Protein AF-T0ZJU6-F1 (afdb_monomer)

Secondary structure (DSSP, 8-state):
---HHHHHHHHHHHHHHHHHTTTSHHHHHHHHHHHHHHHHHHHHHHHHHHHHHHHHHHHHTT-S-S---EEE--TT---HHHHHHHHHH-SEEEEE--HHHH-SBTTB---HHHHHHHHHHHHTT--EEEE-SS---TT-----------

Sequence (150 aa):
AQSVNDKFSEARELLIQAMENLDDPPVAAKFADRCLTLAMPLSEQAAVVHAELLLHRRIATRSFPRNVFGSHASLPQNGESYRRKILAASDFVSLPLHWKNIEPQQQNFNWGPVDEWADFLRRAKLPMVGGPLVQFSEDGHTGLAVHLGA

InterPro domains:
  IPR017853 Glycoside hydrolase superfamily [SSF51445] (69-137)

Foldseek 3Di:
DDDLVVLVVVLVVLQVQLVVCVVPNVRSVVSVVVSCVSVVVSVVVVVVVVVVVVVVVCVVVVVQDQWNFAEEDDLVPDDPVVLVVRLVGGQAYEYEQEPCQQPVDPPDGDCPSVVSVVVSCVVSVRHYHYDDNDDDDPVSDPPDPPPPDD

pLDDT: mean 86.35, std 14.07, range [33.28, 97.88]

Mean predicted aligned error: 10.04 Å

Radius of gyration: 26.02 Å; Cα contacts (8 Å, |Δi|>4): 135; chains: 1; bounding box: 50×30×71 Å

Structure (mmCIF, N/CA/C/O backbone):
data_AF-T0ZJU6-F1
#
_entry.id   AF-T0ZJU6-F1
#
loop_
_atom_site.group_PDB
_atom_site.id
_atom_site.type_symbol
_atom_site.label_atom_id
_atom_site.label_alt_id
_atom_site.label_comp_id
_atom_site.label_asym_id
_atom_site.label_entity_id
_atom_site.label_seq_id
_atom_site.pdbx_PDB_ins_code
_atom_site.Cartn_x
_atom_site.Cartn_y
_atom_site.Cartn_z
_atom_site.occupancy
_atom_site.B_iso_or_equiv
_atom_site.auth_seq_id
_atom_site.auth_comp_id
_atom_site.auth_asym_id
_atom_site.auth_atom_id
_atom_site.pdbx_PDB_model_num
ATOM 1 N N . ALA A 1 1 ? -5.056 6.263 -32.668 1.00 47.88 1 ALA A N 1
ATOM 2 C CA . ALA A 1 1 ? -3.998 6.058 -31.660 1.00 47.88 1 ALA A CA 1
ATOM 3 C C . ALA A 1 1 ? -3.463 4.642 -31.832 1.00 47.88 1 ALA A C 1
ATOM 5 O O . ALA A 1 1 ? -4.275 3.737 -31.956 1.00 47.88 1 ALA A O 1
ATOM 6 N N . GLN A 1 2 ? -2.146 4.467 -31.940 1.00 57.00 2 GLN A N 1
ATOM 7 C CA . GLN A 1 2 ? -1.490 3.161 -32.116 1.00 57.00 2 GLN A CA 1
ATOM 8 C C . GLN A 1 2 ? -1.691 2.289 -30.861 1.00 57.00 2 GLN A C 1
ATOM 10 O O . GLN A 1 2 ? -1.634 2.827 -29.750 1.00 57.00 2 GLN A O 1
ATOM 15 N N . SER A 1 3 ? -1.967 0.988 -31.021 1.00 78.88 3 SER A N 1
ATOM 16 C CA . SER A 1 3 ? -2.262 0.084 -29.897 1.00 78.88 3 SER A CA 1
ATOM 17 C C . SER A 1 3 ? -1.027 -0.111 -29.011 1.00 78.88 3 SER A C 1
ATOM 19 O O . SER A 1 3 ? 0.102 -0.098 -29.499 1.00 78.88 3 SER A O 1
ATOM 21 N N . VAL A 1 4 ? -1.223 -0.325 -27.704 1.00 79.94 4 VAL A N 1
ATOM 22 C CA . VAL A 1 4 ? -0.139 -0.643 -26.748 1.00 79.94 4 VAL A CA 1
ATOM 23 C C . VAL A 1 4 ? 0.687 -1.840 -27.241 1.00 79.94 4 VAL A C 1
ATOM 25 O O . VAL A 1 4 ? 1.913 -1.812 -27.171 1.00 79.94 4 VAL A O 1
ATOM 28 N N . ASN A 1 5 ? 0.033 -2.844 -27.834 1.00 84.75 5 ASN A N 1
ATOM 29 C CA . ASN A 1 5 ? 0.699 -4.026 -28.392 1.00 84.75 5 ASN A CA 1
ATOM 30 C C . ASN A 1 5 ? 1.584 -3.715 -29.611 1.00 84.75 5 ASN A C 1
ATOM 32 O O . ASN A 1 5 ? 2.639 -4.331 -29.779 1.00 84.75 5 ASN A O 1
ATOM 36 N N . ASP A 1 6 ? 1.190 -2.748 -30.441 1.00 88.56 6 ASP A N 1
ATOM 37 C CA . ASP A 1 6 ? 1.977 -2.351 -31.612 1.00 88.56 6 ASP A CA 1
ATOM 38 C C . ASP A 1 6 ? 3.274 -1.668 -31.158 1.00 88.56 6 ASP A C 1
ATOM 40 O O . ASP A 1 6 ? 4.350 -1.975 -31.663 1.00 88.56 6 ASP A O 1
ATOM 44 N N . LYS A 1 7 ? 3.190 -0.812 -30.128 1.00 89.62 7 LYS A N 1
ATOM 45 C CA . LYS A 1 7 ? 4.360 -0.160 -29.516 1.00 89.62 7 LYS A CA 1
ATOM 46 C C . LYS A 1 7 ? 5.287 -1.154 -28.813 1.00 89.62 7 LYS A C 1
ATOM 48 O O . LYS A 1 7 ? 6.500 -0.970 -28.837 1.00 89.62 7 LYS A O 1
ATOM 53 N N . PHE A 1 8 ? 4.740 -2.213 -28.209 1.00 90.50 8 PHE A N 1
ATOM 54 C CA . PHE A 1 8 ? 5.544 -3.302 -27.635 1.00 90.50 8 PHE A CA 1
ATOM 55 C C . PHE A 1 8 ? 6.336 -4.039 -28.708 1.00 90.50 8 PHE A C 1
ATOM 57 O O . PHE A 1 8 ? 7.508 -4.348 -28.504 1.00 90.50 8 PHE A O 1
ATOM 64 N N . SER A 1 9 ? 5.697 -4.302 -29.847 1.00 94.19 9 SER A N 1
ATOM 65 C CA . SER A 1 9 ? 6.358 -4.939 -30.983 1.00 94.19 9 SER A CA 1
ATOM 66 C C . SER A 1 9 ? 7.480 -4.044 -31.507 1.00 94.19 9 SER A C 1
ATOM 68 O O . SER A 1 9 ? 8.606 -4.504 -31.632 1.00 94.19 9 SER A O 1
ATOM 70 N N . GLU A 1 10 ? 7.217 -2.750 -31.689 1.00 94.81 10 GLU A N 1
ATOM 71 C CA . GLU A 1 10 ? 8.214 -1.766 -32.128 1.00 94.81 10 GLU A CA 1
ATOM 72 C C . GLU A 1 10 ? 9.413 -1.651 -31.169 1.00 94.81 10 GLU A C 1
ATOM 74 O O . GLU A 1 10 ? 10.562 -1.694 -31.607 1.00 94.81 10 GLU A O 1
ATOM 79 N N . ALA A 1 11 ? 9.174 -1.577 -29.855 1.00 95.56 11 ALA A N 1
ATOM 80 C CA . ALA A 1 11 ? 10.249 -1.555 -28.861 1.00 95.56 11 ALA A CA 1
ATOM 81 C C . ALA A 1 11 ? 11.086 -2.843 -28.891 1.00 95.56 11 ALA A C 1
ATOM 83 O O . ALA A 1 11 ? 12.310 -2.791 -28.776 1.00 95.56 11 ALA A O 1
ATOM 84 N N . ARG A 1 12 ? 10.439 -3.998 -29.087 1.00 96.06 12 ARG A N 1
ATOM 85 C CA . ARG A 1 12 ? 11.130 -5.283 -29.218 1.00 96.06 12 ARG A CA 1
ATOM 86 C C . ARG A 1 12 ? 12.006 -5.327 -30.468 1.00 96.06 12 ARG A C 1
ATOM 88 O O . ARG A 1 12 ? 13.136 -5.787 -30.370 1.00 96.06 12 ARG A O 1
ATOM 95 N N . GLU A 1 13 ? 11.524 -4.837 -31.607 1.00 97.62 13 GLU A N 1
ATOM 96 C CA . GLU A 1 13 ? 12.333 -4.781 -32.831 1.00 97.62 13 GLU A CA 1
ATOM 97 C C . GLU A 1 13 ? 13.555 -3.864 -32.657 1.00 97.62 13 GLU A C 1
ATOM 99 O O . GLU A 1 13 ? 14.659 -4.236 -33.042 1.00 97.62 13 GLU A O 1
ATOM 104 N N . LEU A 1 14 ? 13.404 -2.707 -31.997 1.00 97.31 14 LEU A N 1
ATOM 105 C CA . LEU A 1 14 ? 14.537 -1.826 -31.673 1.00 97.31 14 LEU A CA 1
ATOM 106 C C . LEU A 1 14 ? 15.560 -2.506 -30.750 1.00 97.31 14 LEU A C 1
ATOM 108 O O . LEU A 1 14 ? 16.764 -2.321 -30.923 1.00 97.31 14 LEU A O 1
ATOM 112 N N . LEU A 1 15 ? 15.099 -3.309 -29.786 1.00 97.12 15 LEU A N 1
ATOM 113 C CA . LEU A 1 15 ? 15.983 -4.098 -28.928 1.00 97.12 15 LEU A CA 1
ATOM 114 C C . LEU A 1 15 ? 16.741 -5.164 -29.726 1.00 97.12 15 LEU A C 1
ATOM 116 O O . LEU A 1 15 ? 17.948 -5.308 -29.549 1.00 97.12 15 LEU A O 1
ATOM 120 N N . ILE A 1 16 ? 16.048 -5.884 -30.613 1.00 97.81 16 ILE A N 1
ATOM 121 C CA . ILE A 1 16 ? 16.662 -6.884 -31.496 1.00 97.81 16 ILE A CA 1
ATOM 122 C C . ILE A 1 16 ? 17.744 -6.218 -32.352 1.00 97.81 16 ILE A C 1
ATOM 124 O O . ILE A 1 16 ? 18.879 -6.683 -32.353 1.00 97.81 16 ILE A O 1
ATOM 128 N N . GLN A 1 17 ? 17.449 -5.071 -32.969 1.00 97.38 17 GLN A N 1
ATOM 129 C CA . GLN A 1 17 ? 18.421 -4.315 -33.765 1.00 97.38 17 GLN A CA 1
ATOM 130 C C . GLN A 1 17 ? 19.637 -3.869 -32.946 1.00 97.38 17 GLN A C 1
ATOM 132 O O . GLN A 1 17 ? 20.763 -3.919 -33.438 1.00 97.38 17 GLN A O 1
ATOM 137 N N . ALA A 1 18 ? 19.448 -3.461 -31.689 1.00 97.69 18 ALA A N 1
ATOM 138 C CA . ALA A 1 18 ? 20.569 -3.141 -30.807 1.00 97.69 18 ALA A CA 1
ATOM 139 C C . ALA A 1 18 ? 21.454 -4.373 -30.539 1.00 97.69 18 ALA A C 1
ATOM 141 O O . ALA A 1 18 ? 22.678 -4.268 -30.577 1.00 97.69 18 ALA A O 1
ATOM 142 N N . MET A 1 19 ? 20.841 -5.539 -30.307 1.00 97.06 19 MET A N 1
ATOM 143 C CA . MET A 1 19 ? 21.548 -6.801 -30.055 1.00 97.06 19 MET A CA 1
ATOM 144 C C . MET A 1 19 ? 22.245 -7.364 -31.301 1.00 97.06 19 MET A C 1
ATOM 146 O O . MET A 1 19 ? 23.302 -7.977 -31.186 1.00 97.06 19 MET A O 1
ATOM 150 N N . GLU A 1 20 ? 21.685 -7.154 -32.490 1.00 97.56 20 GLU A N 1
ATOM 151 C CA . GLU A 1 20 ? 22.293 -7.578 -33.757 1.00 97.56 20 GLU A CA 1
ATOM 152 C C . GLU A 1 20 ? 23.537 -6.757 -34.120 1.00 97.56 20 GLU A C 1
ATOM 154 O O . GLU A 1 20 ? 24.401 -7.241 -34.844 1.00 97.56 20 GLU A O 1
ATOM 159 N N . ASN A 1 21 ? 23.656 -5.529 -33.605 1.00 96.38 21 ASN A N 1
ATOM 160 C CA . ASN A 1 21 ? 24.754 -4.612 -33.920 1.00 96.38 21 ASN A CA 1
ATOM 161 C C . ASN A 1 21 ? 25.787 -4.494 -32.785 1.00 96.38 21 ASN A C 1
ATOM 163 O O . ASN A 1 21 ? 26.484 -3.487 -32.701 1.00 96.38 21 ASN A O 1
ATOM 167 N N . LEU A 1 22 ? 25.912 -5.495 -31.904 1.00 94.25 22 LEU A N 1
ATOM 168 C CA . LEU A 1 22 ? 26.835 -5.446 -30.754 1.00 94.25 22 LEU A CA 1
ATOM 169 C C . LEU A 1 22 ? 28.311 -5.256 -31.142 1.00 94.25 22 LEU A C 1
ATOM 171 O O . LEU A 1 22 ? 29.070 -4.674 -30.366 1.00 94.25 22 LEU A O 1
ATOM 175 N N . ASP A 1 23 ? 28.697 -5.699 -32.339 1.00 96.31 23 ASP A N 1
ATOM 176 C CA . ASP A 1 23 ? 30.050 -5.523 -32.880 1.00 96.31 23 ASP A CA 1
ATOM 177 C C . ASP A 1 23 ? 30.343 -4.070 -33.320 1.00 96.31 23 ASP A C 1
ATOM 179 O O . ASP A 1 23 ? 31.505 -3.703 -33.498 1.00 96.31 23 ASP A O 1
ATOM 183 N N . ASP A 1 24 ? 29.312 -3.220 -33.444 1.00 96.56 24 ASP A N 1
ATOM 184 C CA . ASP A 1 24 ? 29.405 -1.773 -33.687 1.00 96.56 24 ASP A CA 1
ATOM 185 C C . ASP A 1 24 ? 28.717 -1.001 -32.537 1.00 96.56 24 ASP A C 1
ATOM 187 O O . ASP A 1 24 ? 27.537 -0.626 -32.624 1.00 96.56 24 ASP A O 1
ATOM 191 N N . PRO A 1 25 ? 29.442 -0.742 -31.428 1.00 95.44 25 PRO A N 1
ATOM 192 C CA . PRO A 1 25 ? 28.852 -0.166 -30.222 1.00 95.44 25 PRO A CA 1
ATOM 193 C C . PRO A 1 25 ? 28.144 1.186 -30.435 1.00 95.44 25 PRO A C 1
ATOM 195 O O . PRO A 1 25 ? 27.064 1.375 -29.869 1.00 95.44 25 PRO A O 1
ATOM 198 N N . PRO A 1 26 ? 28.664 2.131 -31.248 1.00 97.06 26 PRO A N 1
ATOM 199 C CA . PRO A 1 26 ? 27.939 3.356 -31.586 1.00 97.06 26 PRO A CA 1
ATOM 200 C C . PRO A 1 26 ? 26.574 3.134 -32.251 1.00 97.06 26 PRO A C 1
ATOM 202 O O . PRO A 1 26 ? 25.643 3.904 -32.000 1.00 97.06 26 PRO A O 1
ATOM 205 N N . VAL A 1 27 ? 26.440 2.129 -33.118 1.00 95.81 27 VAL A N 1
ATOM 206 C CA . VAL A 1 27 ? 25.172 1.823 -33.799 1.00 95.81 27 VAL A CA 1
ATOM 207 C C . VAL A 1 27 ? 24.214 1.104 -32.853 1.00 95.81 27 VAL A C 1
ATOM 209 O O . VAL A 1 27 ? 23.056 1.519 -32.747 1.00 95.81 27 VAL A O 1
ATOM 212 N N . ALA A 1 28 ? 24.698 0.112 -32.101 1.00 97.12 28 AL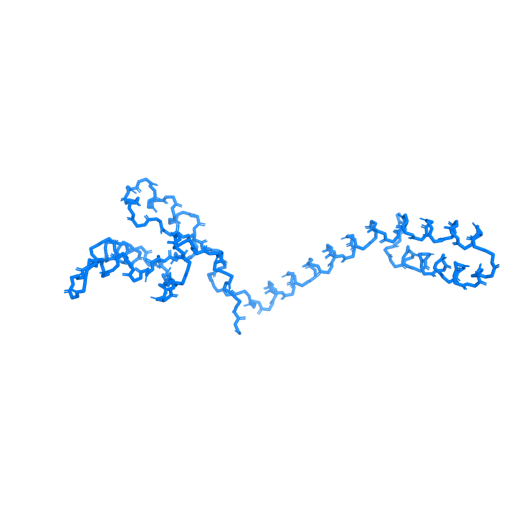A A N 1
ATOM 213 C CA . ALA A 1 28 ? 23.910 -0.563 -31.070 1.00 97.12 28 ALA A CA 1
ATOM 214 C C . ALA A 1 28 ? 23.342 0.423 -30.038 1.00 97.12 28 ALA A C 1
ATOM 216 O O . ALA A 1 28 ? 22.155 0.360 -29.714 1.00 97.12 28 ALA A O 1
ATOM 217 N N . ALA A 1 29 ? 24.153 1.384 -29.580 1.00 97.25 29 ALA A N 1
ATOM 218 C CA . ALA A 1 29 ? 23.734 2.396 -28.613 1.00 97.25 29 ALA A CA 1
ATOM 219 C C . ALA A 1 29 ? 22.546 3.234 -29.116 1.00 97.25 29 ALA A C 1
ATOM 221 O O . ALA A 1 29 ? 21.595 3.454 -28.374 1.00 97.25 29 ALA A O 1
ATOM 222 N N . LYS A 1 30 ? 22.529 3.630 -30.398 1.00 97.69 30 LYS A N 1
ATOM 223 C CA . LYS A 1 30 ? 21.409 4.405 -30.969 1.00 97.69 30 LYS A CA 1
ATOM 224 C C . LYS A 1 30 ? 20.091 3.634 -30.952 1.00 97.69 30 LYS A C 1
ATOM 226 O O . LYS A 1 30 ? 19.040 4.220 -30.688 1.00 97.69 30 LYS A O 1
ATOM 231 N N . PHE A 1 31 ? 20.131 2.341 -31.272 1.00 97.88 31 PHE A N 1
ATOM 232 C CA . PHE A 1 31 ? 18.944 1.488 -31.216 1.00 97.88 31 PHE A CA 1
ATOM 233 C C . PHE A 1 31 ? 18.506 1.238 -29.771 1.00 97.88 31 PHE A C 1
ATOM 235 O O . PHE A 1 31 ? 17.314 1.331 -29.480 1.00 97.88 31 PHE A O 1
ATOM 242 N N . ALA A 1 32 ? 19.457 1.030 -28.856 1.00 97.06 32 ALA A N 1
ATOM 243 C CA . ALA A 1 32 ? 19.185 0.877 -27.431 1.00 97.06 32 ALA A CA 1
ATOM 244 C C . ALA A 1 32 ? 18.537 2.134 -26.825 1.00 97.06 32 ALA A C 1
ATOM 246 O O . ALA A 1 32 ? 17.509 2.026 -26.159 1.00 97.06 32 ALA A O 1
ATOM 247 N N . ASP A 1 33 ? 19.056 3.328 -27.122 1.00 97.88 33 ASP A N 1
ATOM 248 C CA . ASP A 1 33 ? 18.499 4.598 -26.641 1.00 97.88 33 ASP A CA 1
ATOM 249 C C . ASP A 1 33 ? 17.062 4.804 -27.132 1.00 97.88 33 ASP A C 1
ATOM 251 O O . ASP A 1 33 ? 16.178 5.218 -26.376 1.00 97.88 33 ASP A O 1
ATOM 255 N N . ARG A 1 34 ? 16.791 4.464 -28.398 1.00 96.94 34 ARG A N 1
ATOM 256 C CA . ARG A 1 34 ? 15.438 4.522 -28.968 1.00 96.94 34 ARG A CA 1
ATOM 257 C C . ARG A 1 34 ? 14.508 3.495 -28.335 1.00 96.94 34 ARG A C 1
ATOM 259 O O . ARG A 1 34 ? 13.375 3.838 -28.001 1.00 96.94 34 ARG A O 1
ATOM 266 N N . CYS A 1 35 ? 14.990 2.270 -28.130 1.00 97.81 35 CYS A N 1
ATOM 267 C CA . CYS A 1 35 ? 14.257 1.227 -27.423 1.00 97.81 35 CYS A CA 1
ATOM 268 C C . CYS A 1 35 ? 13.872 1.699 -26.019 1.00 97.81 35 CYS A C 1
ATOM 270 O O . CYS A 1 35 ? 12.704 1.621 -25.658 1.00 97.81 35 CYS A O 1
ATOM 272 N N . LEU A 1 36 ? 14.817 2.236 -25.242 1.00 96.31 36 LEU A N 1
ATOM 273 C CA . LEU A 1 36 ? 14.557 2.733 -23.888 1.00 96.31 36 LEU A CA 1
ATOM 274 C C . LEU A 1 36 ? 13.568 3.899 -23.889 1.00 96.31 36 LEU A C 1
ATOM 276 O O . LEU A 1 36 ? 12.623 3.898 -23.101 1.00 96.31 36 LEU A O 1
ATOM 280 N N . THR A 1 37 ? 13.735 4.847 -24.813 1.00 96.75 37 THR A N 1
ATOM 281 C CA . THR A 1 37 ? 12.820 5.988 -24.973 1.00 96.75 37 THR A CA 1
ATOM 282 C C . THR A 1 37 ? 11.375 5.535 -25.203 1.00 96.75 37 THR A C 1
ATOM 284 O O . THR A 1 37 ? 10.446 6.145 -24.676 1.00 96.75 37 THR A O 1
ATOM 287 N N . LEU A 1 38 ? 11.174 4.452 -25.962 1.00 94.94 38 LEU A N 1
ATOM 288 C CA . LEU A 1 38 ? 9.849 3.908 -26.255 1.00 94.94 38 LEU A CA 1
ATOM 289 C C . LEU A 1 38 ? 9.326 2.983 -25.142 1.00 94.94 38 LEU A C 1
ATOM 291 O O . LEU A 1 38 ? 8.163 3.081 -24.749 1.00 94.94 38 LEU A O 1
ATOM 295 N N . ALA A 1 39 ? 10.172 2.090 -24.630 1.00 95.56 39 ALA A N 1
ATOM 296 C CA . ALA A 1 39 ? 9.795 1.045 -23.685 1.00 95.56 39 ALA A CA 1
ATOM 297 C C . ALA A 1 39 ? 9.517 1.587 -22.278 1.00 95.56 39 ALA A C 1
ATOM 299 O O . ALA A 1 39 ? 8.633 1.067 -21.600 1.00 95.56 39 ALA A O 1
ATOM 300 N N . MET A 1 40 ? 10.220 2.640 -21.842 1.00 95.38 40 MET A N 1
ATOM 301 C CA . MET A 1 40 ? 10.049 3.195 -20.495 1.00 95.38 40 MET A CA 1
ATOM 302 C C . MET A 1 40 ? 8.615 3.704 -20.252 1.00 95.38 40 MET A C 1
ATOM 304 O O . MET A 1 40 ? 7.941 3.136 -19.389 1.00 95.38 40 MET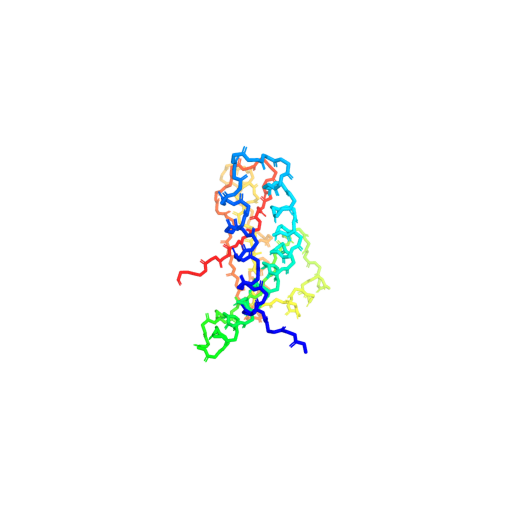 A O 1
ATOM 308 N N . PRO A 1 41 ? 8.060 4.650 -21.039 1.00 93.12 41 PRO A N 1
ATOM 309 C CA . PRO A 1 41 ? 6.669 5.082 -20.861 1.00 93.12 41 PRO A CA 1
ATOM 310 C C . PRO A 1 41 ? 5.651 3.972 -21.147 1.00 93.12 41 PRO A C 1
ATOM 312 O O . PRO A 1 41 ? 4.548 3.968 -20.598 1.00 93.12 41 PRO A O 1
ATOM 315 N N . LEU A 1 42 ? 5.992 3.035 -22.038 1.00 93.88 42 LEU A N 1
ATOM 316 C CA . LEU A 1 42 ? 5.133 1.899 -22.357 1.00 93.88 42 LEU A CA 1
ATOM 317 C C . LEU A 1 42 ? 4.984 0.951 -21.161 1.00 93.88 42 LEU A C 1
ATOM 319 O O . LEU A 1 42 ? 3.891 0.438 -20.928 1.00 93.88 42 LEU A O 1
ATOM 323 N N . SER A 1 43 ? 6.051 0.753 -20.383 1.00 92.19 43 SER A N 1
ATOM 324 C CA . SER A 1 43 ? 6.017 -0.072 -19.173 1.00 92.19 43 SER A CA 1
ATOM 325 C C . SER A 1 43 ? 5.077 0.502 -18.106 1.00 92.19 43 SER A C 1
ATOM 327 O O . SER A 1 43 ? 4.310 -0.248 -17.502 1.00 92.19 43 SER A O 1
ATOM 329 N N . GLU A 1 44 ? 5.043 1.829 -17.945 1.00 93.38 44 GLU A N 1
ATOM 330 C CA . GLU A 1 44 ? 4.112 2.513 -17.039 1.00 93.38 44 GLU A CA 1
ATOM 331 C C . GLU A 1 44 ? 2.661 2.344 -17.500 1.00 93.38 44 GLU A C 1
ATOM 333 O O . GLU A 1 44 ? 1.788 1.980 -16.712 1.00 93.38 44 GLU A O 1
ATOM 338 N N . GLN A 1 45 ? 2.405 2.532 -18.798 1.00 91.94 45 GLN A N 1
ATOM 339 C CA . GLN A 1 45 ? 1.079 2.318 -19.384 1.00 91.94 45 GLN A CA 1
ATOM 340 C C . GLN A 1 45 ? 0.611 0.871 -19.190 1.00 91.94 45 GLN A C 1
ATOM 342 O O . GLN A 1 45 ? -0.526 0.638 -18.783 1.00 91.94 45 GLN A O 1
ATOM 347 N N . ALA A 1 46 ? 1.490 -0.105 -19.426 1.00 90.19 46 ALA A N 1
ATOM 348 C CA . ALA A 1 46 ? 1.182 -1.514 -19.216 1.00 90.19 46 ALA A CA 1
ATOM 349 C C . ALA A 1 46 ? 0.878 -1.820 -17.742 1.00 90.19 46 ALA A C 1
ATOM 351 O O . ALA A 1 46 ? -0.080 -2.538 -17.450 1.00 90.19 46 ALA A O 1
ATOM 352 N N . ALA A 1 47 ? 1.646 -1.248 -16.810 1.00 92.94 47 ALA A N 1
ATOM 353 C CA . ALA A 1 47 ? 1.409 -1.406 -15.380 1.00 92.94 47 ALA A CA 1
ATOM 354 C C . ALA A 1 47 ? 0.024 -0.880 -14.969 1.00 92.94 47 ALA A C 1
ATOM 356 O O . ALA A 1 47 ? -0.689 -1.569 -14.239 1.00 92.94 47 ALA A O 1
ATOM 357 N N . VAL A 1 48 ? -0.394 0.283 -15.484 1.00 93.38 48 VAL A N 1
ATOM 358 C CA . VAL A 1 48 ? -1.733 0.847 -15.232 1.00 93.38 48 VAL A CA 1
ATOM 359 C C . VAL A 1 48 ? -2.829 -0.068 -15.780 1.00 93.38 48 VAL A C 1
ATOM 361 O O . VAL A 1 48 ? -3.739 -0.434 -15.039 1.00 93.38 48 VAL A O 1
ATOM 364 N N . VAL A 1 49 ? -2.711 -0.519 -17.033 1.00 90.44 49 VAL A N 1
ATOM 365 C CA . VAL A 1 49 ? -3.689 -1.433 -17.654 1.00 90.44 49 VAL A CA 1
ATOM 366 C C . VAL A 1 49 ? -3.825 -2.731 -16.850 1.00 90.44 49 VAL A C 1
ATOM 368 O O . VAL A 1 49 ? -4.934 -3.205 -16.592 1.00 90.44 49 VAL A O 1
ATOM 371 N N . HIS A 1 50 ? -2.705 -3.312 -16.412 1.00 90.88 50 HIS A N 1
ATOM 372 C CA . HIS A 1 50 ? -2.727 -4.518 -15.586 1.00 90.88 50 HIS A CA 1
ATOM 373 C C . HIS A 1 50 ? -3.316 -4.267 -14.195 1.00 90.88 50 HIS A C 1
ATOM 375 O O . HIS A 1 50 ? -4.082 -5.104 -13.707 1.00 90.88 50 HIS A O 1
ATOM 381 N N . ALA A 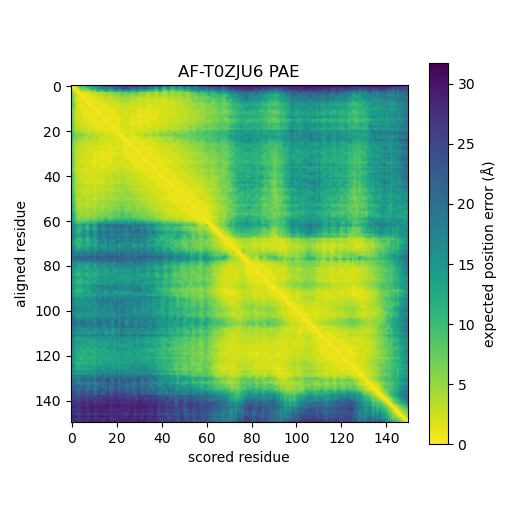1 51 ? -3.002 -3.133 -13.566 1.00 93.62 51 ALA A N 1
ATOM 382 C CA . ALA A 1 51 ? -3.578 -2.749 -12.282 1.00 93.62 51 ALA A CA 1
ATOM 383 C C . ALA A 1 51 ? -5.104 -2.609 -12.377 1.00 93.62 51 ALA A C 1
ATOM 385 O O . ALA A 1 51 ? -5.813 -3.168 -11.540 1.00 93.62 51 ALA A O 1
ATOM 386 N N . GLU A 1 52 ? -5.614 -1.955 -13.422 1.00 93.50 52 GLU A N 1
ATOM 387 C CA . GLU A 1 52 ? -7.051 -1.818 -13.678 1.00 93.50 52 GLU A CA 1
ATOM 388 C C . GLU A 1 52 ? -7.728 -3.173 -13.900 1.00 93.50 52 GLU A C 1
ATOM 390 O O . GLU A 1 52 ? -8.761 -3.455 -13.292 1.00 93.50 52 GLU A O 1
ATOM 395 N N . LEU A 1 53 ? -7.140 -4.053 -14.717 1.00 92.44 53 LEU A N 1
ATOM 396 C CA . LEU A 1 53 ? -7.683 -5.393 -14.958 1.00 92.44 53 LEU A CA 1
ATOM 397 C C . LEU A 1 53 ? -7.767 -6.203 -13.660 1.00 92.44 53 LEU A C 1
ATOM 399 O O . LEU A 1 53 ? -8.800 -6.813 -13.367 1.00 92.44 53 LEU A O 1
ATOM 403 N N . LEU A 1 54 ? -6.693 -6.211 -12.866 1.00 91.75 54 LEU A N 1
ATOM 404 C CA . LEU A 1 54 ? -6.653 -6.932 -11.594 1.00 91.75 54 LEU A CA 1
ATOM 405 C C . LEU A 1 54 ? -7.624 -6.334 -10.573 1.00 91.75 54 LEU A C 1
ATOM 407 O O . LEU A 1 54 ? -8.290 -7.086 -9.858 1.00 91.75 54 LEU A O 1
ATOM 411 N N . LEU A 1 55 ? -7.745 -5.007 -10.527 1.00 90.56 55 LEU A N 1
ATOM 412 C CA . LEU A 1 55 ? -8.704 -4.308 -9.679 1.00 90.56 55 LEU A CA 1
ATOM 413 C C . LEU A 1 55 ? -10.141 -4.683 -10.056 1.00 90.56 55 LEU A C 1
ATOM 415 O O . LEU A 1 55 ? -10.891 -5.152 -9.199 1.00 90.56 55 LEU A O 1
ATOM 419 N N . HIS A 1 56 ? -10.505 -4.576 -11.335 1.00 91.38 56 HIS A N 1
ATOM 420 C CA . HIS A 1 56 ? -11.823 -4.973 -11.831 1.00 91.38 56 HIS A CA 1
ATOM 421 C C . HIS A 1 56 ? -12.124 -6.442 -11.547 1.00 91.38 56 HIS A C 1
ATOM 423 O O . HIS A 1 56 ? -13.230 -6.768 -11.115 1.00 91.38 56 HIS A O 1
ATOM 429 N N . ARG A 1 57 ? -11.138 -7.334 -11.708 1.00 90.75 57 ARG A N 1
ATOM 430 C CA . ARG A 1 57 ? -11.294 -8.748 -11.357 1.00 90.75 57 ARG A CA 1
ATOM 431 C C . ARG A 1 57 ? -11.599 -8.925 -9.870 1.00 90.75 57 ARG A C 1
ATOM 433 O O . ARG A 1 57 ? -12.519 -9.668 -9.548 1.00 90.75 57 ARG A O 1
ATOM 440 N N . ARG A 1 58 ? -10.878 -8.238 -8.973 1.00 87.94 58 ARG A N 1
ATOM 441 C CA . ARG A 1 58 ? -11.129 -8.291 -7.519 1.00 87.94 58 ARG A CA 1
ATOM 442 C C . ARG A 1 58 ? -12.511 -7.749 -7.146 1.00 87.94 58 ARG A C 1
ATOM 444 O O . ARG A 1 58 ? -13.154 -8.312 -6.260 1.00 87.94 58 ARG A O 1
ATOM 451 N N . ILE A 1 59 ? -12.976 -6.699 -7.828 1.00 86.50 59 ILE A N 1
ATOM 452 C CA . ILE A 1 59 ? -14.335 -6.157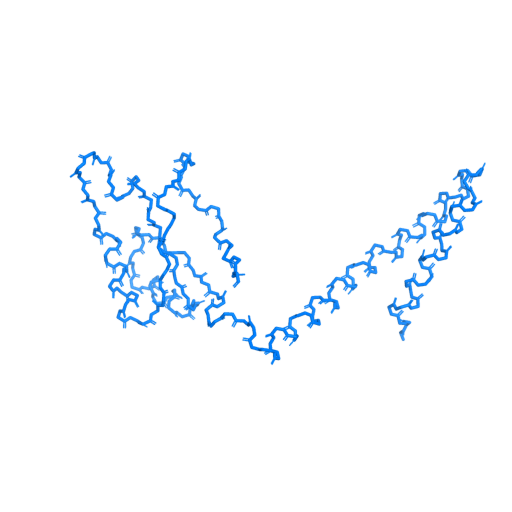 -7.662 1.00 86.50 59 ILE A CA 1
ATOM 453 C C . ILE A 1 59 ? -15.370 -7.200 -8.107 1.00 86.50 59 ILE A C 1
ATOM 455 O O . ILE A 1 59 ? -16.278 -7.530 -7.343 1.00 86.50 59 ILE A O 1
ATOM 459 N N . ALA A 1 60 ? -15.211 -7.766 -9.308 1.00 88.94 60 ALA A N 1
ATOM 460 C CA . ALA A 1 60 ? -16.150 -8.724 -9.891 1.00 88.94 60 ALA A CA 1
ATOM 461 C C . ALA A 1 60 ? -16.259 -10.020 -9.075 1.00 88.94 60 ALA A C 1
ATOM 463 O O . ALA A 1 60 ? -17.357 -10.537 -8.877 1.00 88.94 60 ALA A O 1
ATOM 464 N N . THR A 1 61 ? -15.140 -10.530 -8.553 1.00 89.94 61 THR A N 1
ATOM 465 C CA . THR A 1 61 ? -15.130 -11.742 -7.721 1.00 89.94 61 THR A CA 1
ATOM 466 C C . THR A 1 61 ? -15.484 -11.486 -6.257 1.00 89.94 61 THR A C 1
ATOM 468 O O . THR A 1 61 ? -15.505 -12.434 -5.476 1.00 89.94 61 THR A O 1
ATOM 471 N N . ARG A 1 62 ? -15.746 -10.229 -5.860 1.00 81.62 62 ARG A N 1
ATOM 472 C CA . ARG A 1 62 ? -15.909 -9.817 -4.453 1.00 81.62 62 ARG A CA 1
ATOM 473 C C . ARG A 1 62 ? -14.776 -10.331 -3.555 1.00 81.62 62 ARG A C 1
ATOM 475 O O . ARG A 1 62 ? -14.989 -10.630 -2.385 1.00 81.62 62 ARG A O 1
ATOM 482 N N . SER A 1 63 ? -13.566 -10.417 -4.108 1.00 81.88 63 SER A N 1
ATOM 483 C CA . SER A 1 63 ? -12.364 -10.856 -3.390 1.00 81.88 63 SER A CA 1
ATOM 484 C C . SER A 1 63 ? -11.760 -9.746 -2.524 1.00 81.88 63 SER A C 1
ATOM 486 O O . SER A 1 63 ? -10.721 -9.957 -1.901 1.00 81.88 63 SER A O 1
ATOM 488 N N . PHE A 1 64 ? -12.372 -8.559 -2.490 1.00 75.06 64 PHE A N 1
ATOM 489 C CA . PHE A 1 64 ? -12.016 -7.547 -1.507 1.00 75.06 64 PHE A CA 1
ATOM 490 C C . PHE A 1 64 ? -12.462 -7.999 -0.111 1.00 75.06 64 PHE A C 1
ATOM 492 O O . PHE A 1 64 ? -13.624 -8.384 0.055 1.00 75.06 64 PHE A O 1
ATOM 499 N N . PRO A 1 65 ? -11.581 -7.941 0.905 1.00 74.25 65 PRO A N 1
ATOM 500 C CA . PRO A 1 65 ? -12.024 -8.100 2.281 1.00 74.25 65 PRO A CA 1
ATOM 501 C C . PRO A 1 65 ? -13.070 -7.023 2.589 1.00 74.25 65 PRO A C 1
ATOM 503 O O . PRO A 1 65 ? -13.004 -5.919 2.059 1.00 74.25 65 PRO A O 1
ATOM 506 N N . ARG A 1 66 ? -14.051 -7.328 3.445 1.00 74.00 66 ARG A N 1
ATOM 507 C CA . ARG A 1 66 ? -15.126 -6.374 3.782 1.00 74.00 66 ARG A CA 1
ATOM 508 C C . ARG A 1 66 ? -14.618 -5.058 4.382 1.00 74.00 66 ARG A C 1
ATOM 510 O O . ARG A 1 66 ? -15.309 -4.057 4.254 1.00 74.00 66 ARG A O 1
ATOM 517 N N . ASN A 1 67 ? -13.433 -5.071 4.991 1.00 81.81 67 ASN A N 1
ATOM 518 C CA . ASN A 1 67 ? -12.816 -3.905 5.608 1.00 81.81 67 ASN A CA 1
ATOM 519 C C . ASN A 1 67 ? -11.498 -3.633 4.876 1.00 81.81 67 ASN A C 1
ATOM 521 O O . ASN A 1 67 ? -10.478 -4.247 5.189 1.00 81.81 67 ASN A O 1
ATOM 525 N N . VAL A 1 68 ? -11.539 -2.789 3.845 1.00 80.50 68 VAL A N 1
ATOM 526 C CA . VAL A 1 68 ? -10.388 -2.569 2.953 1.00 80.50 68 VAL A CA 1
ATOM 527 C C . VAL A 1 68 ? -9.513 -1.445 3.482 1.00 80.50 68 VAL A C 1
ATOM 529 O O . VAL A 1 68 ? -8.290 -1.498 3.353 1.00 80.50 68 VAL A O 1
ATOM 532 N N . PHE A 1 69 ? -10.134 -0.435 4.086 1.00 86.88 69 PHE A N 1
ATOM 533 C CA . PHE A 1 69 ? -9.453 0.768 4.517 1.00 86.88 69 PHE A CA 1
ATOM 534 C C . PHE A 1 69 ? -9.574 0.949 6.026 1.00 86.88 69 PHE A C 1
ATOM 536 O O . PHE A 1 69 ? -10.658 0.854 6.597 1.00 86.88 69 PHE A O 1
ATOM 543 N N . GLY A 1 70 ? -8.455 1.214 6.693 1.00 89.44 70 GLY A N 1
ATOM 544 C CA . GLY A 1 70 ? -8.436 1.388 8.136 1.00 89.44 70 GLY A CA 1
ATOM 545 C C . GLY A 1 70 ? -7.511 2.503 8.575 1.00 89.44 70 GLY A C 1
ATOM 546 O O . GLY A 1 70 ? -6.555 2.846 7.883 1.00 89.44 70 GLY A O 1
ATOM 547 N N . SER A 1 71 ? -7.800 3.047 9.754 1.00 90.31 71 SER A N 1
ATOM 548 C CA . SER A 1 71 ? -6.966 4.063 10.397 1.00 90.31 71 SER A CA 1
ATOM 549 C C . SER A 1 71 ? -6.246 3.488 11.607 1.00 90.31 71 SER A C 1
ATOM 551 O O . SER A 1 71 ? -6.747 2.590 12.281 1.00 90.31 71 SER A O 1
ATOM 553 N N . HIS A 1 72 ? -5.080 4.040 11.922 1.00 89.00 72 HIS A N 1
ATOM 554 C CA . HIS A 1 72 ? -4.385 3.750 13.169 1.00 89.00 72 HIS A CA 1
ATOM 555 C C . HIS A 1 72 ? -4.822 4.752 14.244 1.00 89.00 72 HIS A C 1
ATOM 557 O O . HIS A 1 72 ? -4.742 5.964 14.026 1.00 89.00 72 HIS A O 1
ATOM 563 N N . ALA A 1 73 ? -5.304 4.265 15.388 1.00 88.81 73 ALA A N 1
ATOM 564 C CA . ALA A 1 73 ? -5.701 5.138 16.485 1.00 88.81 73 ALA A CA 1
ATOM 565 C C . ALA A 1 73 ? -4.481 5.577 17.294 1.00 88.81 73 ALA A C 1
ATOM 567 O O . ALA A 1 73 ? -3.685 4.759 17.749 1.00 88.81 73 ALA A O 1
ATOM 568 N N . SER A 1 74 ? -4.372 6.877 17.547 1.00 87.50 74 SER A N 1
ATOM 569 C CA . SER A 1 74 ? -3.439 7.386 18.548 1.00 87.50 74 SER A CA 1
ATOM 570 C C . SER A 1 74 ? -4.096 7.316 19.929 1.00 87.50 74 SER A C 1
ATOM 572 O O . SER A 1 74 ? -5.008 8.091 20.207 1.00 87.50 74 SER A O 1
ATOM 574 N N . LEU A 1 75 ? -3.646 6.403 20.804 1.00 82.56 75 LEU A N 1
ATOM 575 C CA . LEU A 1 75 ? -4.253 6.219 22.137 1.00 82.56 75 LEU A CA 1
ATOM 576 C C . LEU A 1 75 ? -4.331 7.507 22.975 1.00 82.56 75 LEU A C 1
ATOM 578 O O . LEU A 1 75 ? -5.385 7.738 23.565 1.00 82.56 75 LEU A O 1
ATOM 582 N N . PRO A 1 76 ? -3.297 8.377 23.017 1.00 80.56 76 PRO A N 1
ATOM 583 C CA . PRO A 1 76 ? -3.374 9.624 23.780 1.00 80.56 76 PRO A CA 1
ATOM 584 C C . PRO A 1 76 ? -4.404 10.618 23.225 1.00 80.56 76 PRO A C 1
ATOM 586 O O . PRO A 1 76 ? -4.903 11.470 23.958 1.00 80.56 76 PRO A O 1
ATOM 589 N N . GLN A 1 77 ? -4.724 10.546 21.929 1.00 80.00 77 GLN A N 1
ATOM 590 C CA . GLN A 1 77 ? -5.691 11.443 21.303 1.00 80.00 77 GLN A CA 1
ATOM 591 C C . GLN A 1 77 ? -7.087 10.844 21.389 1.00 80.00 77 GLN A C 1
ATOM 593 O O . GLN A 1 77 ? -7.499 10.085 20.521 1.00 80.00 77 GLN A O 1
ATOM 598 N N . ASN A 1 78 ? -7.848 11.226 22.412 1.00 79.12 78 ASN A N 1
ATOM 599 C CA . ASN A 1 78 ? -9.169 10.641 22.650 1.00 79.12 78 ASN A CA 1
ATOM 600 C C . ASN A 1 78 ? -10.347 11.616 22.488 1.00 79.12 78 ASN A C 1
ATOM 602 O O . ASN A 1 78 ? -11.464 11.358 22.938 1.00 79.12 78 ASN A O 1
ATOM 606 N N . GLY A 1 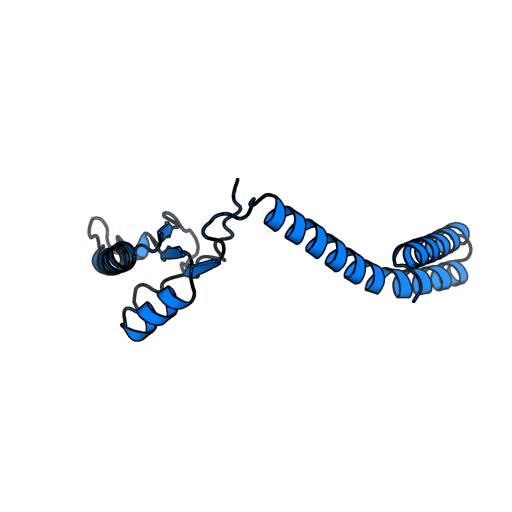79 ? -10.102 12.755 21.838 1.00 89.00 79 GLY A N 1
ATOM 607 C CA . GLY A 1 79 ? -11.116 13.780 21.614 1.00 89.00 79 GLY A CA 1
ATOM 608 C C . GLY A 1 79 ? -12.274 13.283 20.746 1.00 89.00 79 GLY A C 1
ATOM 609 O O . GLY A 1 79 ? -12.086 12.556 19.769 1.00 89.00 79 GLY A O 1
ATOM 610 N N . GLU A 1 80 ? -13.488 13.728 21.064 1.00 90.06 80 GLU A N 1
ATOM 611 C CA . GLU A 1 80 ? -14.703 13.322 20.351 1.00 90.06 80 GLU A CA 1
ATOM 612 C C . GLU A 1 80 ? -14.652 13.659 18.849 1.00 90.06 80 GLU A C 1
ATOM 614 O O . GLU A 1 80 ? -15.087 12.874 18.006 1.00 90.06 80 GLU A O 1
ATOM 619 N N . SER A 1 81 ? -14.068 14.807 18.497 1.00 91.88 81 SER A N 1
ATOM 620 C CA . SER A 1 81 ? -13.897 15.230 17.105 1.00 91.88 81 SER A CA 1
ATOM 621 C C . SER A 1 81 ? -12.955 14.309 16.322 1.00 91.88 81 SER A C 1
ATOM 623 O O . SER A 1 81 ? -13.218 14.020 15.157 1.00 91.88 81 SER A O 1
ATOM 625 N N . TYR A 1 82 ? -11.887 13.815 16.952 1.00 91.69 82 TYR A N 1
ATOM 626 C CA . TYR A 1 82 ? -10.946 12.869 16.349 1.00 91.69 82 TYR A CA 1
ATOM 627 C C . TYR A 1 82 ? -11.604 11.505 16.128 1.00 91.69 82 TYR A C 1
ATOM 629 O O . TYR A 1 82 ? -11.606 10.979 15.016 1.00 91.69 82 TYR A O 1
ATOM 637 N N . ARG A 1 83 ? -12.274 10.997 17.163 1.00 91.50 83 ARG A N 1
ATOM 638 C CA . ARG A 1 83 ? -13.083 9.775 17.121 1.00 91.50 83 ARG A CA 1
ATOM 639 C C . ARG A 1 83 ? -14.118 9.796 15.995 1.00 91.50 83 ARG A C 1
ATOM 641 O O . ARG A 1 83 ? -14.191 8.850 15.215 1.00 91.50 83 ARG A O 1
ATOM 648 N N . ARG A 1 84 ? -14.872 10.893 15.857 1.00 91.88 84 ARG A N 1
ATOM 649 C CA . ARG A 1 84 ? -15.850 11.060 14.767 1.00 91.88 84 ARG A CA 1
ATOM 650 C C . ARG A 1 84 ? -15.205 11.011 13.382 1.00 91.88 84 ARG A C 1
ATOM 652 O O . ARG A 1 84 ? -15.767 10.388 12.488 1.00 91.88 84 ARG A O 1
ATOM 659 N N . LYS A 1 85 ? -14.030 11.624 13.202 1.00 92.44 85 LYS A N 1
ATOM 660 C CA . LYS A 1 85 ? -13.300 11.569 11.924 1.00 92.44 85 LYS A CA 1
ATOM 661 C C . LYS A 1 85 ? -12.861 10.148 11.580 1.00 92.44 85 LYS A C 1
ATOM 663 O O . LYS A 1 85 ? -13.021 9.742 10.436 1.00 92.44 85 LYS A O 1
ATOM 668 N N . ILE A 1 86 ? -12.368 9.386 12.558 1.00 91.62 86 ILE A N 1
ATOM 669 C CA . ILE A 1 86 ? -11.972 7.988 12.341 1.00 91.62 86 ILE A CA 1
ATOM 670 C C . ILE A 1 86 ? -13.163 7.138 11.898 1.00 91.62 86 ILE A C 1
ATOM 672 O O . ILE A 1 86 ? -13.041 6.423 10.905 1.00 91.62 86 ILE A O 1
ATOM 676 N N . LEU A 1 87 ? -14.308 7.253 12.581 1.00 91.88 87 LEU A N 1
ATOM 677 C CA . LEU A 1 87 ? -15.515 6.503 12.215 1.00 91.88 87 LEU A CA 1
ATOM 678 C C . LEU A 1 87 ? -16.017 6.843 10.810 1.00 91.88 87 LEU A C 1
ATOM 680 O O . LEU A 1 87 ? -16.521 5.971 10.116 1.00 91.88 87 LEU A O 1
ATOM 684 N N . ALA A 1 88 ? -15.896 8.106 10.397 1.00 91.62 88 ALA A N 1
ATOM 685 C CA . ALA A 1 88 ? -16.342 8.543 9.079 1.00 91.62 88 ALA A CA 1
ATOM 686 C C . ALA A 1 88 ? -15.419 8.077 7.940 1.00 91.62 88 ALA A C 1
ATOM 688 O O . ALA A 1 88 ? -15.863 8.003 6.799 1.00 91.62 88 ALA A O 1
ATOM 689 N N . ALA A 1 89 ? -14.145 7.809 8.235 1.00 90.81 89 ALA A N 1
ATOM 690 C CA . ALA A 1 89 ? -13.116 7.583 7.224 1.00 90.81 89 ALA A CA 1
ATOM 691 C C . ALA A 1 89 ? -12.602 6.139 7.148 1.00 90.81 89 ALA A C 1
ATOM 693 O O . ALA A 1 89 ? -11.790 5.865 6.274 1.00 90.81 89 ALA A O 1
ATOM 694 N N . SER A 1 90 ? -13.004 5.238 8.049 1.00 91.94 90 SER A N 1
ATOM 695 C CA . SER A 1 90 ? -12.371 3.916 8.197 1.00 91.94 90 SER A CA 1
ATOM 696 C C . SER A 1 90 ? -13.397 2.790 8.260 1.00 91.94 90 SER A C 1
ATOM 698 O O . SER A 1 90 ? -14.398 2.923 8.957 1.00 91.94 90 SER A O 1
ATOM 700 N N . ASP A 1 91 ? -13.095 1.656 7.628 1.00 90.81 91 ASP A N 1
ATOM 701 C CA . ASP A 1 91 ? -13.847 0.398 7.753 1.00 90.81 91 ASP A CA 1
ATOM 702 C C . ASP A 1 91 ? -13.388 -0.430 8.963 1.00 90.81 91 ASP A C 1
ATOM 704 O O . ASP A 1 91 ? -14.111 -1.294 9.458 1.00 90.81 91 ASP A O 1
ATOM 708 N N . PHE A 1 92 ? -12.161 -0.196 9.434 1.00 92.50 92 PHE A N 1
ATOM 709 C CA . PHE A 1 92 ? -11.617 -0.780 10.656 1.00 92.50 92 PHE A CA 1
ATOM 710 C C . PHE A 1 92 ? -10.598 0.156 11.307 1.00 92.50 92 PHE A C 1
ATOM 712 O O . PHE A 1 92 ? -10.108 1.104 10.690 1.00 92.50 92 PHE A O 1
ATOM 719 N N . VAL A 1 93 ? -10.251 -0.115 12.562 1.00 93.19 93 VAL A N 1
ATOM 720 C CA . VAL A 1 93 ? -9.239 0.659 13.288 1.00 93.19 93 VAL A CA 1
ATOM 721 C C . VAL A 1 93 ? -8.172 -0.253 13.865 1.00 93.19 93 VAL A C 1
ATOM 723 O O . VAL A 1 93 ? -8.470 -1.238 14.535 1.00 93.19 93 VAL A O 1
ATOM 726 N N . SER A 1 94 ? -6.912 0.086 13.626 1.00 92.12 94 SER A N 1
ATOM 727 C CA . SER A 1 94 ? -5.785 -0.551 14.297 1.00 92.12 94 SER A CA 1
ATOM 728 C C . SER A 1 94 ? -5.532 0.143 15.636 1.00 92.12 94 SER A C 1
ATOM 730 O O . SER A 1 94 ? -5.302 1.354 15.670 1.00 92.12 94 SER A O 1
ATOM 732 N N . LEU A 1 95 ? -5.586 -0.619 16.731 1.00 91.88 95 LEU A N 1
ATOM 733 C CA . LEU A 1 95 ? -5.229 -0.151 18.068 1.00 91.88 95 LEU A CA 1
ATOM 734 C C . LEU A 1 95 ? -3.788 -0.568 18.392 1.00 91.88 95 LEU A C 1
ATOM 736 O O . LEU A 1 95 ? -3.497 -1.770 18.378 1.00 91.88 95 LEU A O 1
ATOM 740 N N . PRO A 1 96 ? -2.891 0.383 18.705 1.00 88.75 96 PRO A N 1
ATOM 741 C CA . PRO A 1 96 ? -1.527 0.051 19.083 1.00 88.75 96 PRO A CA 1
ATOM 742 C C . PRO A 1 96 ? -1.505 -0.633 20.453 1.00 88.75 96 PRO A C 1
ATOM 744 O O . PRO A 1 96 ? -1.857 -0.029 21.463 1.00 88.75 96 PRO A O 1
ATOM 747 N N . LEU A 1 97 ? -1.049 -1.885 20.496 1.00 88.69 97 LEU A N 1
ATOM 748 C CA . LEU A 1 97 ? -0.925 -2.681 21.727 1.00 88.69 97 LEU A CA 1
ATOM 749 C C . LEU A 1 97 ? 0.533 -2.830 22.179 1.00 88.69 97 LEU A C 1
ATOM 751 O O . LEU A 1 97 ? 0.970 -3.912 22.562 1.00 88.69 97 LEU A O 1
ATOM 755 N N . HIS A 1 98 ? 1.309 -1.748 22.112 1.00 85.25 98 HIS A N 1
ATOM 756 C CA . HIS A 1 98 ? 2.719 -1.802 22.489 1.00 85.25 98 HIS A CA 1
ATOM 757 C C . HIS A 1 98 ? 2.883 -2.156 23.967 1.00 85.25 98 HIS A C 1
ATOM 759 O O . HIS A 1 98 ? 2.373 -1.442 24.835 1.00 85.25 98 HIS A O 1
ATOM 765 N N . TRP A 1 99 ? 3.690 -3.182 24.250 1.00 86.19 99 TRP A N 1
ATOM 766 C CA . TRP A 1 99 ? 3.987 -3.620 25.616 1.00 86.19 99 TRP A CA 1
ATOM 767 C C . TRP A 1 99 ? 4.448 -2.471 26.521 1.00 86.19 99 TRP A C 1
ATOM 769 O O . TRP A 1 99 ? 3.945 -2.332 27.625 1.00 86.19 99 TRP A O 1
ATOM 779 N N . LYS A 1 100 ? 5.307 -1.568 26.020 1.00 84.12 100 LYS A N 1
ATOM 780 C CA . LYS A 1 100 ? 5.791 -0.393 26.774 1.00 84.12 100 LYS A CA 1
ATOM 781 C C . LYS A 1 100 ? 4.685 0.549 27.273 1.00 84.12 100 LYS A C 1
ATOM 783 O O . LYS A 1 100 ? 4.895 1.269 28.241 1.00 84.12 100 LYS A O 1
ATOM 788 N N . ASN A 1 101 ? 3.531 0.562 26.603 1.00 84.88 101 ASN A N 1
ATOM 789 C CA . ASN A 1 101 ? 2.382 1.386 26.982 1.00 84.88 101 ASN A CA 1
ATOM 790 C C . ASN A 1 101 ? 1.426 0.627 27.909 1.00 84.88 101 ASN A C 1
ATOM 792 O O . ASN A 1 101 ? 0.808 1.244 28.773 1.00 84.88 101 ASN A O 1
ATOM 796 N N . ILE A 1 102 ? 1.304 -0.688 27.706 1.00 89.56 102 ILE A N 1
ATOM 797 C CA . ILE A 1 102 ? 0.424 -1.570 28.477 1.00 89.56 102 ILE A CA 1
ATOM 798 C C . ILE A 1 102 ? 1.042 -1.909 29.831 1.00 89.56 102 ILE A C 1
ATOM 800 O O . ILE A 1 102 ? 0.331 -1.905 30.820 1.00 89.56 102 ILE A O 1
ATOM 804 N N . GLU A 1 103 ? 2.341 -2.174 29.906 1.00 91.31 103 GLU A N 1
ATOM 805 C CA . GLU A 1 103 ? 3.060 -2.479 31.144 1.00 91.31 103 GLU A CA 1
ATOM 806 C C . GLU A 1 103 ? 4.338 -1.625 31.213 1.00 91.31 103 GLU A C 1
ATOM 808 O O . GLU A 1 103 ? 5.437 -2.106 30.924 1.00 91.31 103 GLU A O 1
ATOM 813 N N . PRO A 1 104 ? 4.223 -0.323 31.552 1.00 87.88 104 PRO A N 1
ATOM 814 C CA . PRO A 1 104 ? 5.383 0.568 31.631 1.00 87.88 104 PRO A CA 1
ATOM 815 C C . PRO A 1 104 ? 6.375 0.170 32.732 1.00 87.88 104 PRO A C 1
ATOM 817 O O . PRO A 1 104 ? 7.566 0.462 32.638 1.00 87.88 104 PRO A O 1
ATOM 820 N N . GLN A 1 105 ? 5.880 -0.470 33.794 1.00 91.50 105 GLN A N 1
ATOM 821 C CA . GLN A 1 105 ? 6.675 -1.064 34.866 1.00 91.50 105 GLN A CA 1
ATOM 822 C C . GLN A 1 105 ? 6.182 -2.484 35.109 1.00 91.50 105 GLN A C 1
ATOM 824 O O . GLN A 1 105 ? 4.986 -2.741 34.997 1.00 91.50 105 GLN A O 1
ATOM 829 N N . GLN A 1 106 ? 7.096 -3.382 35.475 1.00 90.44 106 GLN A N 1
ATOM 830 C CA . GLN A 1 106 ? 6.775 -4.786 35.707 1.00 90.44 106 GLN A CA 1
ATOM 831 C C . GLN A 1 106 ? 5.596 -4.936 36.684 1.00 90.44 106 GLN A C 1
ATOM 833 O O . GLN A 1 106 ? 5.595 -4.336 37.757 1.00 90.44 106 GLN A O 1
ATOM 838 N N . GLN A 1 107 ? 4.608 -5.744 36.300 1.00 92.19 107 GLN A N 1
ATOM 839 C CA . GLN A 1 107 ? 3.340 -5.997 36.993 1.00 92.19 107 GLN A CA 1
ATOM 840 C C . GLN A 1 107 ? 2.418 -4.779 37.166 1.00 92.19 107 GLN A C 1
ATOM 842 O O . GLN A 1 107 ? 1.386 -4.888 37.830 1.00 92.19 107 GLN A O 1
ATOM 847 N N . ASN A 1 108 ? 2.734 -3.639 36.551 1.00 93.62 108 ASN A N 1
ATOM 848 C CA . ASN A 1 108 ? 1.897 -2.446 36.573 1.00 93.62 108 ASN A CA 1
ATOM 849 C C . ASN A 1 108 ? 1.259 -2.216 35.201 1.00 93.62 108 ASN A C 1
ATOM 851 O O . ASN A 1 108 ? 1.857 -1.606 34.310 1.00 93.62 108 ASN A O 1
ATOM 855 N N . PHE A 1 109 ? 0.030 -2.704 35.048 1.00 91.94 109 PHE A N 1
ATOM 856 C CA . PHE A 1 109 ? -0.696 -2.635 33.790 1.00 91.94 109 PHE A CA 1
ATOM 857 C C . PHE A 1 109 ? -1.531 -1.355 33.656 1.00 91.94 109 PHE A C 1
ATOM 859 O O . PHE A 1 109 ? -2.331 -1.018 34.526 1.00 91.94 109 PHE A O 1
ATOM 866 N N . ASN A 1 110 ? -1.413 -0.692 32.511 1.00 90.94 110 ASN A N 1
ATOM 867 C CA . ASN A 1 110 ? -2.191 0.462 32.095 1.00 90.94 110 ASN A CA 1
ATOM 868 C C . ASN A 1 110 ? -3.058 0.123 30.869 1.00 90.94 110 ASN A C 1
ATOM 870 O O . ASN A 1 110 ? -2.694 0.398 29.725 1.00 90.94 110 ASN A O 1
ATOM 874 N N . TRP A 1 111 ? -4.230 -0.464 31.118 1.00 91.38 111 TRP A N 1
ATOM 875 C CA . TRP A 1 111 ? -5.201 -0.804 30.068 1.00 91.38 111 TRP A CA 1
ATOM 876 C C . TRP A 1 111 ? -6.133 0.352 29.690 1.00 91.38 111 TRP A C 1
ATOM 878 O O . TRP A 1 111 ? -6.705 0.334 28.605 1.00 91.38 111 TRP A O 1
ATOM 888 N N . GLY A 1 112 ? -6.245 1.383 30.535 1.00 91.94 112 GLY A N 1
ATOM 889 C CA . GLY A 1 112 ? -7.259 2.440 30.417 1.00 91.94 112 GLY A CA 1
ATOM 890 C C . GLY A 1 112 ? -7.393 3.046 29.014 1.00 91.94 112 GLY A C 1
ATOM 891 O O . GLY A 1 112 ? -8.482 2.994 28.444 1.00 91.94 112 GLY A O 1
ATOM 892 N N . PRO A 1 113 ? -6.308 3.552 28.395 1.00 90.06 113 PRO A N 1
ATOM 893 C CA . PRO A 1 113 ? -6.388 4.129 27.054 1.00 90.06 113 PRO A CA 1
ATOM 894 C C . PRO A 1 113 ? -6.847 3.132 25.982 1.00 90.06 113 PRO A C 1
ATOM 896 O O . PRO A 1 113 ? -7.583 3.502 25.069 1.00 90.06 113 PRO A O 1
ATOM 899 N N . VAL A 1 114 ? -6.419 1.869 26.077 1.00 91.75 114 VAL A N 1
ATOM 900 C CA . VAL A 1 114 ? -6.808 0.814 25.129 1.00 91.75 114 VAL A CA 1
ATOM 901 C C . VAL A 1 114 ? -8.274 0.443 25.326 1.00 91.75 114 VAL A C 1
ATOM 903 O O . VAL A 1 114 ? -9.010 0.377 24.344 1.00 91.75 114 VAL A O 1
ATOM 906 N N . ASP A 1 115 ? -8.710 0.264 26.572 1.00 93.06 115 ASP A N 1
ATOM 907 C CA . ASP A 1 115 ? -10.085 -0.100 26.914 1.00 93.06 115 ASP A CA 1
ATOM 908 C C . ASP A 1 115 ? -11.073 0.990 26.494 1.00 93.06 115 ASP A C 1
ATOM 910 O O . ASP A 1 115 ? -12.100 0.693 25.886 1.00 93.06 115 ASP A O 1
ATOM 914 N N . GLU A 1 116 ? -10.740 2.266 26.717 1.00 92.69 116 GLU A N 1
ATOM 915 C CA . GLU A 1 116 ? -11.560 3.397 26.272 1.00 92.69 116 GLU A CA 1
ATOM 916 C C . GLU A 1 116 ? -11.767 3.406 24.752 1.00 92.69 116 GLU A C 1
ATOM 918 O O . GLU A 1 116 ? -12.854 3.744 24.266 1.00 92.69 116 GLU A O 1
ATOM 923 N N . TRP A 1 117 ? -10.729 3.053 23.993 1.00 93.25 117 TRP A N 1
ATOM 924 C CA . TRP A 1 117 ? -10.796 2.920 22.541 1.00 93.25 117 TRP A CA 1
ATOM 925 C C . TRP A 1 117 ? -11.569 1.674 22.113 1.00 93.25 117 TRP A C 1
ATOM 927 O O . TRP A 1 117 ? -12.423 1.760 21.228 1.00 93.25 117 TRP A O 1
ATOM 937 N N . ALA A 1 118 ? -11.312 0.536 22.751 1.00 93.12 118 ALA A N 1
ATOM 938 C CA . ALA A 1 118 ? -11.991 -0.719 22.470 1.00 93.12 118 ALA A CA 1
ATOM 939 C C . ALA A 1 118 ? -13.501 -0.587 22.704 1.00 93.12 118 ALA A C 1
ATOM 941 O O . ALA A 1 118 ? -14.298 -0.972 21.846 1.00 93.12 118 ALA A O 1
ATOM 942 N N . ASP A 1 119 ? -13.910 0.036 23.810 1.00 94.69 119 ASP A N 1
ATOM 943 C CA . ASP A 1 119 ? -15.316 0.281 24.113 1.00 94.69 119 ASP A CA 1
ATOM 944 C C . ASP A 1 119 ? -15.968 1.247 23.128 1.00 94.69 119 ASP A C 1
ATOM 946 O O . ASP A 1 119 ? -17.105 1.025 22.699 1.00 94.69 119 ASP A O 1
ATOM 950 N N . PHE A 1 120 ? -15.260 2.309 22.743 1.00 93.62 120 PHE A N 1
ATOM 951 C CA . PHE A 1 120 ? -15.738 3.249 21.736 1.00 93.62 120 PHE A CA 1
ATOM 952 C C . PHE A 1 120 ? -15.995 2.555 20.388 1.00 93.62 120 PHE A C 1
ATOM 954 O O . PHE A 1 120 ? -17.098 2.654 19.843 1.00 93.62 120 PHE A O 1
ATOM 961 N N . LEU A 1 121 ? -15.015 1.802 19.879 1.00 94.12 121 LEU A N 1
ATOM 962 C CA . LEU A 1 121 ? -15.120 1.090 18.602 1.00 94.12 121 LEU A CA 1
ATOM 963 C C . LEU A 1 121 ? -16.184 -0.010 18.652 1.00 94.12 121 LEU A C 1
ATOM 965 O O . LEU A 1 121 ? -16.983 -0.144 17.723 1.00 94.12 121 LEU A O 1
ATOM 969 N N . ARG A 1 122 ? -16.271 -0.734 19.775 1.00 95.06 122 ARG A N 1
ATOM 970 C CA . ARG A 1 122 ? -17.310 -1.740 20.022 1.00 95.06 122 ARG A CA 1
ATOM 971 C C . ARG A 1 122 ? -18.710 -1.135 19.947 1.00 95.06 122 ARG A C 1
ATOM 973 O O . ARG A 1 122 ? -19.575 -1.698 19.279 1.00 95.06 122 ARG A O 1
ATOM 980 N N . ARG A 1 123 ? -18.948 0.015 20.592 1.00 95.06 123 ARG A N 1
ATOM 981 C CA . ARG A 1 123 ? -20.242 0.726 20.529 1.00 95.06 123 ARG A CA 1
ATOM 982 C C . ARG A 1 123 ? -20.561 1.205 19.114 1.00 95.06 123 ARG A C 1
ATOM 984 O O . ARG A 1 123 ? -21.710 1.109 18.692 1.00 95.06 123 ARG A O 1
ATOM 991 N N . ALA A 1 124 ? -19.550 1.665 18.380 1.00 93.88 124 ALA A N 1
ATOM 992 C CA . ALA A 1 124 ? -19.680 2.075 16.984 1.00 93.88 124 ALA A CA 1
ATOM 993 C C . ALA A 1 124 ? -19.809 0.896 15.999 1.00 93.88 124 ALA A C 1
ATOM 995 O O . ALA A 1 124 ? -20.041 1.124 14.815 1.00 93.88 124 ALA A O 1
ATOM 996 N N . LYS A 1 125 ? -19.679 -0.355 16.473 1.00 94.00 125 LYS A N 1
ATOM 997 C CA . LYS A 1 125 ? -19.629 -1.580 15.656 1.00 94.00 125 LYS A CA 1
ATOM 998 C C . LYS A 1 125 ? -18.530 -1.543 14.588 1.00 94.00 125 LYS A C 1
ATOM 1000 O O . LYS A 1 125 ? -18.671 -2.184 13.549 1.00 94.00 125 LYS A O 1
ATOM 1005 N N . LEU A 1 126 ? -17.447 -0.811 14.849 1.00 93.12 126 LEU A N 1
ATOM 1006 C CA . LEU A 1 126 ? -16.311 -0.731 13.945 1.00 93.12 126 LEU A CA 1
ATOM 1007 C C . LEU A 1 126 ? -15.288 -1.811 14.327 1.00 93.12 126 LEU A C 1
ATOM 1009 O O . LEU A 1 126 ? -14.830 -1.824 15.473 1.00 93.12 126 LEU A O 1
ATOM 1013 N N . PRO A 1 127 ? -14.936 -2.733 13.415 1.00 92.50 127 PRO A N 1
ATOM 1014 C CA . PRO A 1 127 ? -13.929 -3.752 13.674 1.00 92.50 127 PRO A CA 1
ATOM 1015 C C . PRO A 1 127 ? -12.599 -3.136 14.109 1.00 92.50 127 PRO A C 1
ATOM 1017 O O . PRO A 1 127 ? -12.157 -2.124 13.560 1.00 92.50 127 PRO A O 1
ATOM 1020 N N . MET A 1 128 ? -11.952 -3.768 15.087 1.00 91.75 128 MET A N 1
ATOM 1021 C CA . MET A 1 128 ? -10.650 -3.342 15.586 1.00 91.75 128 MET A CA 1
ATOM 1022 C C . MET A 1 128 ? -9.608 -4.444 15.403 1.00 91.75 128 MET A C 1
ATOM 1024 O O . MET A 1 128 ? -9.915 -5.625 15.564 1.00 91.75 128 MET A O 1
ATOM 1028 N N . VAL A 1 129 ? -8.376 -4.051 15.094 1.00 90.69 129 VAL A N 1
ATOM 1029 C CA . VAL A 1 129 ? -7.212 -4.939 15.026 1.00 90.69 129 VAL A CA 1
ATOM 1030 C C . VAL A 1 129 ? -6.204 -4.469 16.063 1.00 90.69 129 VAL A C 1
ATOM 1032 O O . VAL A 1 129 ? -5.680 -3.361 15.963 1.00 90.69 129 VAL A O 1
ATOM 1035 N N . GLY A 1 130 ? -5.943 -5.294 17.072 1.00 89.06 130 GLY A N 1
ATOM 1036 C CA . GLY A 1 130 ? -4.955 -4.994 18.103 1.00 89.06 130 GLY A CA 1
ATOM 1037 C C . GLY A 1 130 ? -3.562 -5.473 17.703 1.00 89.06 130 GLY A C 1
ATOM 1038 O O . GLY A 1 130 ? -3.396 -6.633 17.332 1.00 89.06 130 GLY A O 1
ATOM 1039 N N . GLY A 1 131 ? -2.553 -4.610 17.808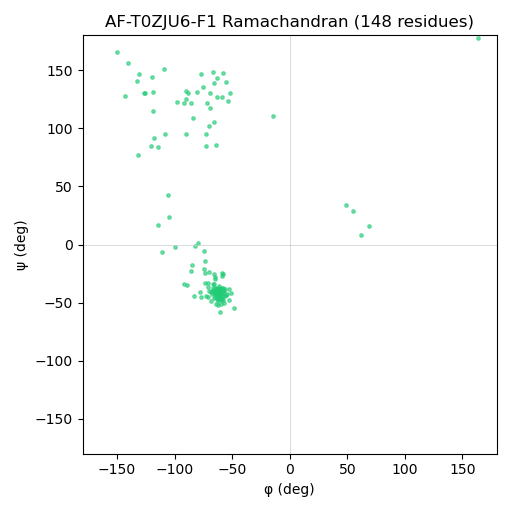 1.00 84.75 131 GLY A N 1
ATOM 1040 C CA . GLY A 1 131 ? -1.160 -5.020 17.634 1.00 84.75 131 GLY A CA 1
ATOM 1041 C C . GLY A 1 131 ? -0.195 -3.859 17.402 1.00 84.75 131 GLY A C 1
ATOM 1042 O O . GLY A 1 131 ? -0.628 -2.711 17.309 1.00 84.75 131 GLY A O 1
ATOM 1043 N N . PRO A 1 132 ? 1.112 -4.144 17.284 1.00 80.88 132 PRO A N 1
ATOM 1044 C CA . PRO A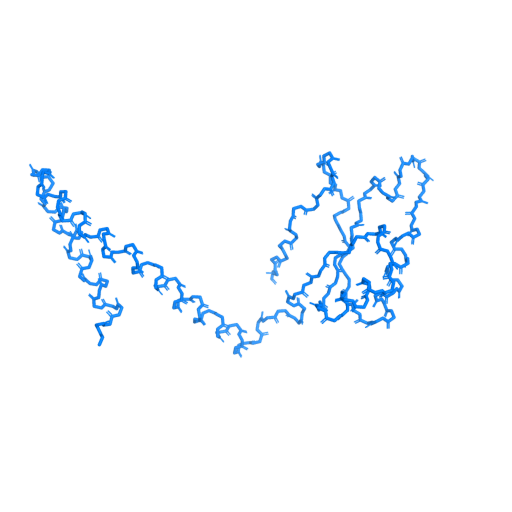 1 132 ? 1.788 -5.421 17.532 1.00 80.88 132 PRO A CA 1
ATOM 1045 C C . PRO A 1 13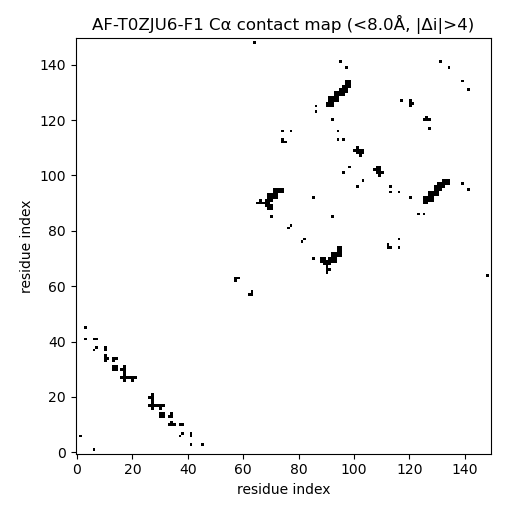2 ? 1.977 -5.679 19.036 1.00 80.88 132 PRO A C 1
ATOM 1047 O O . PRO A 1 132 ? 2.201 -4.743 19.797 1.00 80.88 132 PRO A O 1
ATOM 1050 N N . LEU A 1 133 ? 1.917 -6.947 19.46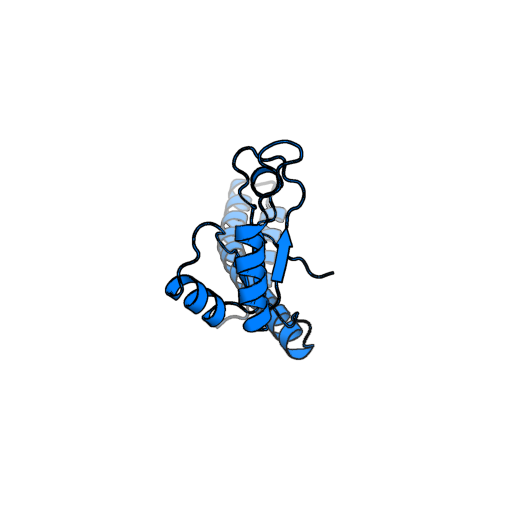1 1.00 78.56 133 LEU A N 1
ATOM 1051 C CA . LEU A 1 133 ? 2.119 -7.325 20.872 1.00 78.56 133 LEU A CA 1
ATOM 1052 C C . LEU A 1 133 ? 3.581 -7.177 21.315 1.00 78.56 133 LEU A C 1
ATOM 1054 O O . LEU A 1 133 ? 3.863 -6.785 22.443 1.00 78.56 133 LEU A O 1
ATOM 1058 N N . VAL A 1 134 ? 4.512 -7.477 20.410 1.00 77.88 134 VAL A N 1
ATOM 1059 C CA . VAL A 1 134 ? 5.952 -7.352 20.633 1.00 77.88 134 VAL A CA 1
ATOM 1060 C C . VAL A 1 134 ? 6.523 -6.487 19.525 1.00 77.88 134 VAL A C 1
ATOM 1062 O O . VAL A 1 134 ? 6.254 -6.717 18.346 1.00 77.88 134 VAL A O 1
ATOM 1065 N N . GLN A 1 135 ? 7.308 -5.485 19.905 1.00 73.88 135 GLN A N 1
ATOM 1066 C CA . GLN A 1 135 ? 7.951 -4.580 18.970 1.00 73.88 135 GLN A CA 1
ATOM 1067 C C . GLN A 1 135 ? 9.338 -4.207 19.478 1.00 73.88 135 GLN A C 1
ATOM 1069 O O . GLN A 1 135 ? 9.488 -3.766 20.612 1.00 73.88 135 GLN A O 1
ATOM 1074 N N . PHE A 1 136 ? 10.336 -4.380 18.614 1.00 75.81 136 PHE A N 1
ATOM 1075 C CA . PHE A 1 136 ? 11.751 -4.204 18.952 1.00 75.81 136 PHE A CA 1
ATOM 1076 C C . PHE A 1 136 ? 12.327 -2.849 18.519 1.00 75.81 136 PHE A C 1
ATOM 1078 O O . PHE A 1 136 ? 13.494 -2.578 18.765 1.00 75.81 136 PHE A O 1
ATOM 1085 N N . SER A 1 137 ? 11.536 -1.994 17.863 1.00 73.44 137 SER A N 1
ATOM 1086 C CA . SER A 1 137 ? 11.965 -0.631 17.529 1.00 73.44 137 SER A CA 1
ATOM 1087 C C . SER A 1 137 ? 11.933 0.259 18.773 1.00 73.44 137 SER A C 1
ATOM 1089 O O . SER A 1 137 ? 10.908 0.274 19.461 1.00 73.44 137 SER A O 1
ATOM 1091 N N . GLU A 1 138 ? 12.972 1.064 18.992 1.00 67.69 138 GLU A N 1
ATOM 1092 C CA . GLU A 1 138 ? 13.060 2.000 20.126 1.00 67.69 138 GLU A CA 1
ATOM 1093 C C . GLU A 1 138 ? 11.868 2.978 20.165 1.00 67.69 138 GLU A C 1
ATOM 1095 O O . GLU A 1 138 ? 11.192 3.128 21.190 1.00 67.69 138 GLU A O 1
ATOM 1100 N N . ASP A 1 139 ? 11.496 3.534 19.010 1.00 65.38 139 ASP A N 1
ATOM 1101 C CA . ASP A 1 139 ? 10.438 4.550 18.928 1.00 65.38 139 ASP A CA 1
ATOM 1102 C C . ASP A 1 139 ? 9.023 3.970 19.087 1.00 65.38 139 ASP A C 1
ATOM 1104 O O . ASP A 1 139 ? 8.082 4.650 19.503 1.00 65.38 139 ASP A O 1
ATOM 1108 N N . GLY A 1 140 ? 8.845 2.668 18.849 1.00 56.50 140 GLY A N 1
ATOM 1109 C CA . GLY A 1 140 ? 7.536 2.007 18.885 1.00 56.50 140 GLY A CA 1
ATOM 1110 C C . GLY A 1 140 ? 6.592 2.415 17.747 1.00 56.50 140 GLY A C 1
ATOM 1111 O O . GLY A 1 140 ? 5.401 2.148 17.831 1.00 56.50 140 GLY A O 1
ATOM 1112 N N . HIS A 1 141 ? 7.080 3.040 16.673 1.00 56.12 141 HIS A N 1
ATOM 1113 C CA . HIS A 1 141 ? 6.255 3.323 15.500 1.00 56.12 141 HIS A CA 1
ATOM 1114 C C . HIS A 1 141 ? 5.962 2.040 14.728 1.00 56.12 141 HIS A C 1
ATOM 1116 O O . HIS A 1 141 ? 6.871 1.340 14.288 1.00 56.12 141 HIS A O 1
ATOM 1122 N N . THR A 1 142 ? 4.686 1.708 14.557 1.00 55.09 142 THR A N 1
ATOM 1123 C CA . THR A 1 142 ? 4.272 0.674 13.612 1.00 55.09 142 THR A CA 1
ATOM 1124 C C . THR A 1 142 ? 4.583 1.154 12.199 1.00 55.09 142 THR A C 1
ATOM 1126 O O . THR A 1 142 ? 3.901 2.021 11.657 1.00 55.09 142 THR A O 1
ATOM 1129 N N . GLY A 1 143 ? 5.626 0.591 11.584 1.00 47.69 143 GLY A N 1
ATOM 1130 C CA . GLY A 1 143 ? 5.732 0.600 10.129 1.00 47.69 143 GLY A CA 1
ATOM 1131 C C . GLY A 1 143 ? 4.434 0.020 9.575 1.00 47.69 143 GLY A C 1
ATOM 1132 O O . GLY A 1 143 ? 4.026 -1.053 10.018 1.00 47.69 143 GLY A O 1
ATOM 1133 N N . LEU A 1 144 ? 3.761 0.798 8.719 1.00 45.03 144 LEU A N 1
ATOM 1134 C CA . LEU A 1 144 ? 2.483 0.522 8.053 1.00 45.03 144 LEU A CA 1
ATOM 1135 C C . LEU A 1 144 ? 2.071 -0.952 8.140 1.00 45.03 144 LEU A C 1
ATOM 1137 O O . LEU A 1 144 ? 2.691 -1.810 7.512 1.00 45.03 144 LEU A O 1
ATOM 1141 N N . ALA A 1 145 ? 1.021 -1.238 8.913 1.00 45.78 145 ALA A N 1
ATOM 1142 C CA . ALA A 1 145 ? 0.405 -2.555 8.956 1.00 45.78 145 ALA A CA 1
ATOM 1143 C C . ALA A 1 145 ? -0.189 -2.871 7.573 1.00 45.78 145 ALA A C 1
ATOM 1145 O O . ALA A 1 145 ? -1.358 -2.602 7.301 1.00 45.78 145 ALA A O 1
ATOM 1146 N N . VAL A 1 146 ? 0.631 -3.412 6.671 1.00 41.69 146 VAL A N 1
ATOM 1147 C CA . VAL A 1 146 ? 0.161 -3.996 5.420 1.00 41.69 146 VAL A CA 1
ATOM 1148 C C . VAL A 1 146 ? -0.509 -5.307 5.801 1.00 41.69 146 VAL A C 1
ATOM 1150 O O . VAL A 1 146 ? 0.143 -6.334 5.987 1.00 41.69 146 VAL A O 1
ATOM 1153 N N . HIS A 1 147 ? -1.827 -5.264 5.965 1.00 45.66 147 HIS A N 1
ATOM 1154 C CA . HIS A 1 147 ? -2.624 -6.466 6.132 1.00 45.66 147 HIS A CA 1
ATOM 1155 C C . HIS A 1 147 ? -2.695 -7.168 4.766 1.00 45.66 147 HIS A C 1
ATOM 1157 O O . HIS A 1 147 ? -3.608 -6.945 3.974 1.00 45.66 147 HIS A O 1
ATOM 1163 N N . LEU A 1 148 ? -1.684 -7.980 4.445 1.00 34.28 148 LEU A N 1
ATOM 1164 C CA . LEU A 1 148 ? -1.777 -8.942 3.351 1.00 34.28 148 LEU A CA 1
ATOM 1165 C C . LEU A 1 148 ? -2.758 -10.021 3.812 1.00 34.28 148 LEU A C 1
ATOM 1167 O O . LEU A 1 148 ? -2.438 -10.835 4.675 1.00 34.28 148 LEU A O 1
ATOM 1171 N N . GLY A 1 149 ? -3.991 -9.954 3.309 1.00 34.03 149 GLY A N 1
ATOM 1172 C CA . GLY A 1 149 ? -4.947 -11.045 3.456 1.00 34.03 149 GLY A CA 1
ATOM 1173 C C . GLY A 1 149 ? -4.362 -12.313 2.836 1.00 34.03 149 GLY A C 1
ATOM 1174 O O . GLY A 1 149 ? -3.896 -12.270 1.696 1.00 34.03 149 GLY A O 1
ATOM 1175 N N . ALA A 1 150 ? -4.349 -13.391 3.619 1.00 33.28 150 ALA A N 1
ATOM 1176 C CA . ALA A 1 150 ? -4.142 -14.753 3.136 1.00 33.28 150 ALA A CA 1
ATOM 1177 C C . ALA A 1 150 ? -5.392 -15.253 2.399 1.00 33.28 150 ALA A C 1
ATOM 1179 O O . ALA A 1 150 ? -6.509 -14.851 2.808 1.00 33.28 150 ALA A O 1
#

Solvent-accessible surface area (backbone atoms only — not comparable to full-atom values): 8780 Å² total; per-residue (Å²): 133,86,53,73,67,58,54,51,50,53,27,49,52,28,42,49,55,15,63,74,29,59,94,41,58,76,62,13,48,56,28,40,53,52,17,49,67,51,42,54,64,47,50,54,54,49,50,51,56,51,50,50,53,54,48,51,51,34,59,75,68,60,68,58,63,96,57,79,46,65,42,75,56,55,63,89,68,74,50,69,71,58,54,52,51,49,65,75,74,31,53,27,36,37,40,71,41,43,45,69,64,37,42,70,42,93,96,44,74,47,55,63,56,58,49,59,48,51,54,50,32,57,75,69,68,40,51,72,46,80,35,55,69,74,78,90,55,92,85,66,74,78,73,76,85,75,80,75,80,128

Nearest PDB structures (foldseek):
  6tbj-assembly4_D  TM=6.773E-01  e=1.284E-02  Cellvibrio japonicus Ueda107
  8z48-assembly1_D  TM=6.892E-01  e=1.461E-02  Bacteroides xylanisolvens XB1A
  8z43-assembly1_A  TM=6.901E-01  e=1.663E-02  Bacteroides xylanisolvens XB1A
  8faa-assembly1_P-4  TM=6.971E-01  e=2.972E-02  Xanthomonas campestris pv. campestris
  8z47-assembly1_A  TM=6.802E-01  e=2.152E-02  Bacteroides xylanisolvens XB1A

Organism: NCBI:txid410659